Protein AF-A0A820L1N7-F1 (afdb_monomer_lite)

Foldseek 3Di:
DPDPVVVVVVVVVVVVVVVLVVVVVVDDDDPVVSVVVVVVLVVQLVQLVVLDQDPCCPDPVVVVQQFDHVLQVVVCVVPVQASPDSTHCVVRVVVVRHDDSVPDPPSVPVVVVPPD

Structure (mmCIF, N/CA/C/O backbone):
data_AF-A0A820L1N7-F1
#
_entry.id   AF-A0A820L1N7-F1
#
loop_
_atom_site.group_PDB
_atom_site.id
_atom_site.type_symbol
_atom_site.label_atom_id
_atom_site.label_alt_id
_atom_site.label_comp_id
_atom_site.label_asym_id
_atom_site.label_entity_id
_atom_site.label_seq_id
_atom_site.pdbx_PDB_ins_code
_atom_site.Cartn_x
_atom_site.Cartn_y
_atom_site.Cartn_z
_atom_site.occupancy
_atom_site.B_iso_or_equiv
_atom_site.auth_seq_id
_atom_site.auth_comp_id
_atom_site.auth_asym_id
_atom_site.auth_atom_id
_atom_site.pdbx_PDB_model_num
ATOM 1 N N . LYS A 1 1 ? -0.379 -18.635 23.527 1.00 40.34 1 LYS A N 1
ATOM 2 C CA . LYS A 1 1 ? -0.828 -19.554 22.452 1.00 40.34 1 LYS A CA 1
ATOM 3 C C . LYS A 1 1 ? -0.892 -18.743 21.166 1.00 40.34 1 LYS A C 1
ATOM 5 O O . LYS A 1 1 ? -1.751 -17.880 21.083 1.00 40.34 1 LYS A O 1
ATOM 10 N N . LEU A 1 2 ? 0.051 -18.934 20.239 1.00 36.78 2 LEU A N 1
ATOM 11 C CA . LEU A 1 2 ? -0.027 -18.329 18.904 1.00 36.78 2 LEU A CA 1
ATOM 12 C C . LEU A 1 2 ? -1.218 -18.975 18.190 1.00 36.78 2 LEU A C 1
ATOM 14 O O . LEU A 1 2 ? -1.254 -20.194 18.027 1.00 36.78 2 LEU A O 1
ATOM 18 N N . THR A 1 3 ? -2.246 -18.181 17.915 1.00 40.09 3 THR A N 1
ATOM 19 C CA . THR A 1 3 ? -3.492 -18.620 17.282 1.00 40.09 3 THR A CA 1
ATOM 20 C C . THR A 1 3 ? -3.230 -19.001 15.827 1.00 40.09 3 THR A C 1
ATOM 22 O O . THR A 1 3 ? -2.294 -18.500 15.207 1.00 40.09 3 THR A O 1
ATOM 25 N N . SER A 1 4 ? -4.059 -19.886 15.273 1.00 45.44 4 SER A N 1
ATOM 26 C CA . SER A 1 4 ? -3.999 -20.354 13.878 1.00 45.44 4 SER A CA 1
ATOM 27 C C . SER A 1 4 ? -3.878 -19.233 12.835 1.00 45.44 4 SER A C 1
ATOM 29 O O . SER A 1 4 ? -3.310 -19.470 11.773 1.00 45.44 4 SER A O 1
ATOM 31 N N . SER A 1 5 ? -4.325 -18.015 13.162 1.00 45.84 5 SER A N 1
ATOM 32 C CA . SER A 1 5 ? -4.170 -16.815 12.333 1.00 45.84 5 SER A CA 1
ATOM 33 C C . SER A 1 5 ? -2.711 -16.463 12.023 1.00 45.84 5 SER A C 1
ATOM 35 O O . SER A 1 5 ? -2.410 -16.058 10.910 1.00 45.84 5 SER A O 1
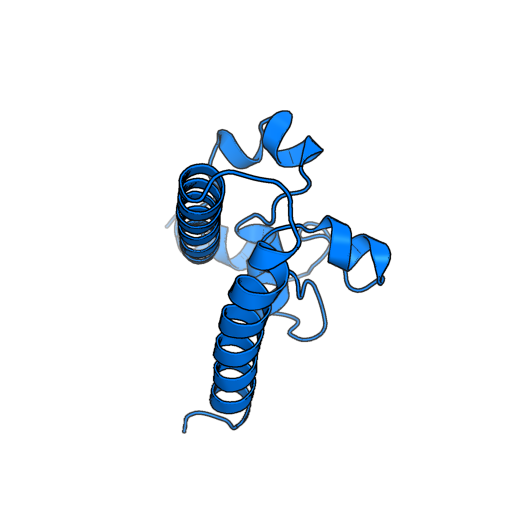ATOM 37 N N . ALA A 1 6 ? -1.773 -16.665 12.955 1.00 46.59 6 ALA A N 1
ATOM 38 C CA . ALA A 1 6 ? -0.363 -16.343 12.720 1.00 46.59 6 ALA A CA 1
ATOM 39 C C . ALA A 1 6 ? 0.282 -17.280 11.680 1.00 46.59 6 ALA A C 1
ATOM 41 O O . ALA A 1 6 ? 1.138 -16.857 10.907 1.00 46.59 6 ALA A O 1
ATOM 42 N N . TYR A 1 7 ? -0.149 -18.545 11.633 1.00 44.59 7 TYR A N 1
ATOM 43 C CA . TYR A 1 7 ? 0.343 -19.526 10.663 1.00 44.59 7 TYR A CA 1
ATOM 44 C C . TYR A 1 7 ? -0.307 -19.359 9.285 1.00 44.59 7 TYR A C 1
ATOM 46 O O . TYR A 1 7 ? 0.394 -19.488 8.283 1.00 44.59 7 TYR A O 1
ATOM 54 N N . SER A 1 8 ? -1.603 -19.023 9.218 1.00 50.28 8 SER A N 1
ATOM 55 C CA . SER A 1 8 ? -2.261 -18.700 7.943 1.00 50.28 8 SER A CA 1
ATOM 56 C C . SER A 1 8 ? -1.681 -17.427 7.329 1.00 50.28 8 SER A C 1
ATOM 58 O O . SER A 1 8 ? -1.312 -17.441 6.159 1.00 50.28 8 SER A O 1
ATOM 60 N N . SER A 1 9 ? -1.473 -16.378 8.135 1.00 56.03 9 SER A N 1
ATOM 61 C CA . SER A 1 9 ? -0.849 -15.134 7.676 1.00 56.03 9 SER A CA 1
ATOM 62 C C . SER A 1 9 ? 0.602 -15.338 7.241 1.00 56.03 9 SER A C 1
ATOM 64 O O . SER A 1 9 ? 1.024 -14.723 6.271 1.00 56.03 9 SER A O 1
ATOM 66 N N . MET A 1 10 ? 1.372 -16.223 7.891 1.00 57.69 10 MET A N 1
ATOM 67 C CA . MET A 1 10 ? 2.748 -16.522 7.466 1.00 57.69 10 MET A CA 1
ATOM 68 C C . MET A 1 10 ? 2.795 -17.337 6.164 1.00 57.69 10 MET A C 1
ATOM 70 O O . MET A 1 10 ? 3.645 -17.074 5.316 1.00 57.69 10 MET A O 1
ATOM 74 N N . GLY A 1 11 ? 1.864 -18.278 5.971 1.00 60.94 11 GLY A N 1
ATOM 75 C CA . GLY A 1 11 ? 1.699 -19.002 4.707 1.00 60.94 11 GLY A CA 1
ATOM 76 C C . GLY A 1 11 ? 1.310 -18.082 3.546 1.00 60.94 11 GLY A C 1
ATOM 77 O O . GLY A 1 11 ? 1.907 -18.168 2.476 1.00 60.94 11 GLY A O 1
ATOM 78 N N . GLU A 1 12 ? 0.382 -17.150 3.770 1.00 61.34 12 GLU A N 1
ATOM 79 C CA . GLU A 1 12 ? 0.014 -16.112 2.796 1.00 61.34 12 GLU A CA 1
ATOM 80 C C . GLU A 1 12 ? 1.170 -15.147 2.508 1.00 61.34 12 GLU A C 1
ATOM 82 O O . GLU A 1 12 ? 1.381 -14.771 1.355 1.00 61.34 12 GLU A O 1
ATOM 87 N N . LEU A 1 13 ? 1.974 -14.787 3.513 1.00 64.25 13 LEU A N 1
ATOM 88 C CA . LEU A 1 13 ? 3.155 -13.936 3.330 1.00 64.25 13 LEU A CA 1
ATOM 89 C C . LEU A 1 13 ? 4.215 -14.620 2.461 1.00 64.25 13 LEU A C 1
ATOM 91 O O . LEU A 1 13 ? 4.778 -14.007 1.557 1.00 64.25 13 LEU A O 1
ATOM 95 N N . LEU A 1 14 ? 4.470 -15.906 2.706 1.00 65.56 14 LEU A N 1
ATOM 96 C CA . LEU A 1 14 ? 5.420 -16.688 1.918 1.00 65.56 14 LEU A CA 1
ATOM 97 C C . LEU A 1 14 ? 4.905 -16.898 0.492 1.00 65.56 14 LEU A C 1
ATOM 99 O O . LEU A 1 14 ? 5.634 -16.630 -0.464 1.00 65.56 14 LEU A O 1
ATOM 103 N N . LEU A 1 15 ? 3.635 -17.280 0.336 1.00 68.50 15 LEU A N 1
ATOM 104 C CA . LEU A 1 15 ? 3.012 -17.482 -0.969 1.00 68.50 15 LEU A CA 1
ATOM 105 C C . LEU A 1 15 ? 2.974 -16.187 -1.792 1.00 68.50 15 LEU A C 1
ATOM 107 O O . LEU A 1 15 ? 3.378 -16.196 -2.953 1.00 68.50 15 LEU A O 1
ATOM 111 N N . SER A 1 16 ? 2.556 -15.068 -1.195 1.00 67.00 16 SER A N 1
ATOM 112 C CA . SER A 1 16 ? 2.554 -13.759 -1.861 1.00 67.00 16 SER A CA 1
ATOM 113 C C . SER A 1 16 ? 3.967 -13.293 -2.209 1.00 67.00 16 SER A C 1
ATOM 115 O O . SER A 1 16 ? 4.173 -12.749 -3.293 1.00 67.00 16 SER A O 1
ATOM 117 N N . SER A 1 17 ? 4.967 -13.570 -1.361 1.00 67.19 17 SER A N 1
ATOM 118 C CA . SER A 1 17 ? 6.362 -13.244 -1.671 1.00 67.19 17 SER A CA 1
ATOM 119 C C . SER A 1 17 ? 6.881 -14.016 -2.888 1.00 67.19 17 SER A C 1
ATOM 121 O O . SER A 1 17 ? 7.542 -13.433 -3.742 1.00 67.19 17 SER A O 1
ATOM 123 N N . HIS A 1 18 ? 6.555 -15.306 -3.015 1.00 70.19 18 HIS A N 1
ATOM 124 C CA . HIS A 1 18 ? 7.016 -16.156 -4.117 1.00 70.19 18 HIS A CA 1
ATOM 125 C C . HIS A 1 18 ? 6.239 -15.902 -5.412 1.00 70.19 18 HIS A C 1
ATOM 127 O O . HIS A 1 18 ? 6.844 -15.819 -6.480 1.00 70.19 18 HIS A O 1
ATOM 133 N N . LEU A 1 19 ? 4.921 -15.691 -5.323 1.00 72.12 19 LEU A N 1
ATOM 134 C CA . LEU A 1 19 ? 4.113 -15.230 -6.453 1.00 72.12 19 LEU A CA 1
ATOM 135 C C . LEU A 1 19 ? 4.590 -13.867 -6.954 1.00 72.12 19 LEU A C 1
ATOM 137 O O . LEU A 1 19 ? 4.647 -13.663 -8.161 1.00 72.12 19 LEU A O 1
ATOM 141 N N . GLY A 1 20 ? 5.000 -12.968 -6.055 1.00 70.06 20 GLY A N 1
ATOM 142 C CA . GLY A 1 20 ? 5.602 -11.687 -6.415 1.00 70.06 20 GLY A CA 1
ATOM 143 C C . GLY A 1 20 ? 6.820 -11.856 -7.324 1.00 70.06 20 GLY A C 1
ATOM 144 O O . GLY A 1 20 ? 6.869 -11.244 -8.385 1.00 70.06 20 GLY A O 1
ATOM 145 N N . TRP A 1 21 ? 7.757 -12.742 -6.970 1.00 69.75 21 TRP A N 1
ATOM 146 C CA . TRP A 1 21 ? 8.934 -13.031 -7.802 1.00 69.75 21 TRP A CA 1
ATOM 147 C C . TRP A 1 21 ? 8.580 -13.632 -9.167 1.00 69.75 21 TRP A C 1
ATOM 149 O O . TRP A 1 21 ? 9.192 -13.270 -10.169 1.00 69.75 21 TRP A O 1
ATOM 159 N N . ILE A 1 22 ? 7.580 -14.515 -9.224 1.00 74.69 22 ILE A N 1
ATOM 160 C CA . ILE A 1 22 ? 7.106 -15.102 -10.486 1.00 74.69 22 ILE A CA 1
ATOM 161 C C . ILE A 1 22 ? 6.466 -14.024 -11.369 1.00 74.69 22 ILE A C 1
ATOM 163 O O . ILE A 1 22 ? 6.778 -13.934 -12.554 1.00 74.69 22 ILE A O 1
ATOM 167 N N . LEU A 1 23 ? 5.612 -13.176 -10.793 1.00 70.06 23 LEU A N 1
ATOM 168 C CA . LEU A 1 23 ? 4.938 -12.086 -11.499 1.00 70.06 23 LEU A CA 1
ATOM 169 C C . LEU A 1 23 ? 5.916 -11.001 -11.964 1.00 70.06 23 LEU A C 1
ATOM 171 O O . LEU A 1 23 ? 5.717 -10.438 -13.036 1.00 70.06 23 LEU A O 1
ATOM 175 N N . MET A 1 24 ? 7.005 -10.758 -11.228 1.00 68.81 24 MET A N 1
ATOM 176 C CA . MET A 1 24 ? 8.083 -9.860 -11.663 1.00 68.81 24 MET A CA 1
ATOM 177 C C . MET A 1 24 ? 8.748 -10.316 -12.966 1.00 68.81 24 MET A C 1
ATOM 179 O O . MET A 1 24 ? 9.166 -9.475 -13.751 1.00 68.81 24 MET A O 1
ATOM 183 N N . GLY A 1 25 ? 8.775 -11.621 -13.260 1.00 71.44 25 GLY A N 1
ATOM 184 C CA . GLY A 1 25 ? 9.240 -12.122 -14.558 1.00 71.44 25 GLY A CA 1
ATOM 185 C C . GLY A 1 25 ? 8.386 -11.663 -15.749 1.00 71.44 25 GLY A C 1
ATOM 186 O O . GLY A 1 25 ? 8.856 -11.697 -16.883 1.00 71.44 25 GLY A O 1
ATOM 187 N N . PHE A 1 26 ? 7.151 -11.214 -15.499 1.00 76.50 26 PHE A N 1
ATOM 188 C CA . PHE A 1 26 ? 6.210 -10.735 -16.516 1.00 76.50 26 PHE A CA 1
ATOM 189 C C . PHE A 1 26 ? 6.075 -9.207 -16.554 1.00 76.50 26 PHE A C 1
ATOM 191 O O . PHE A 1 26 ? 5.467 -8.679 -17.486 1.00 76.50 26 PHE A O 1
ATOM 198 N N . ILE A 1 27 ? 6.621 -8.489 -15.567 1.00 76.19 27 ILE A N 1
ATOM 199 C CA . ILE A 1 27 ? 6.570 -7.028 -15.524 1.00 76.19 27 ILE A CA 1
ATOM 200 C C . ILE A 1 27 ? 7.829 -6.481 -16.210 1.00 76.19 27 ILE A C 1
ATOM 202 O O . ILE A 1 27 ? 8.943 -6.795 -15.790 1.00 76.19 27 ILE A O 1
ATOM 206 N N . PRO A 1 28 ? 7.696 -5.653 -17.260 1.00 76.81 28 PRO A N 1
ATOM 207 C CA . PRO A 1 28 ? 8.852 -5.026 -17.880 1.00 76.81 28 PRO A CA 1
ATOM 208 C C . PRO A 1 28 ? 9.552 -4.098 -16.877 1.00 76.81 28 PRO A C 1
ATOM 210 O O . PRO A 1 28 ? 8.951 -3.166 -16.347 1.00 76.81 28 PRO A O 1
ATOM 213 N N . GLY A 1 29 ? 10.835 -4.354 -16.631 1.00 79.38 29 GLY A N 1
ATOM 214 C CA . GLY A 1 29 ? 11.683 -3.568 -15.737 1.00 79.38 29 GLY A CA 1
ATOM 215 C C . GLY A 1 29 ? 13.052 -4.222 -15.578 1.00 79.38 29 GLY A C 1
ATOM 216 O O . GLY A 1 29 ? 13.200 -5.428 -15.786 1.00 79.38 29 GLY A O 1
ATOM 217 N N . SER A 1 30 ? 14.075 -3.446 -15.226 1.00 86.38 30 SER A N 1
ATOM 218 C CA . SER A 1 30 ? 15.383 -4.026 -14.922 1.00 86.38 30 SER A CA 1
ATOM 219 C C . SER A 1 30 ? 15.343 -4.755 -13.576 1.00 86.38 30 SER A C 1
ATOM 221 O O . SER A 1 30 ? 14.514 -4.461 -12.713 1.00 86.38 30 SER A O 1
ATOM 223 N N . PHE A 1 31 ? 16.265 -5.693 -13.353 1.00 83.06 31 PHE A N 1
ATOM 224 C CA . PHE A 1 31 ? 16.444 -6.329 -12.041 1.00 83.06 31 PHE A CA 1
ATOM 225 C C . PHE A 1 31 ? 16.557 -5.293 -10.904 1.00 83.06 31 PHE A C 1
ATOM 227 O O . PHE A 1 31 ? 15.984 -5.468 -9.830 1.00 83.06 31 PHE A O 1
ATOM 234 N N . TRP A 1 32 ? 17.239 -4.176 -11.165 1.00 85.69 32 TRP A N 1
ATOM 235 C CA . TRP A 1 32 ? 17.451 -3.116 -10.185 1.00 85.69 32 TRP A CA 1
ATOM 236 C C . TRP A 1 32 ? 16.177 -2.347 -9.842 1.00 85.69 32 TRP A C 1
ATOM 238 O O . TRP A 1 32 ? 15.978 -2.034 -8.670 1.00 85.69 32 TRP A O 1
ATOM 248 N N . ASP A 1 33 ? 15.293 -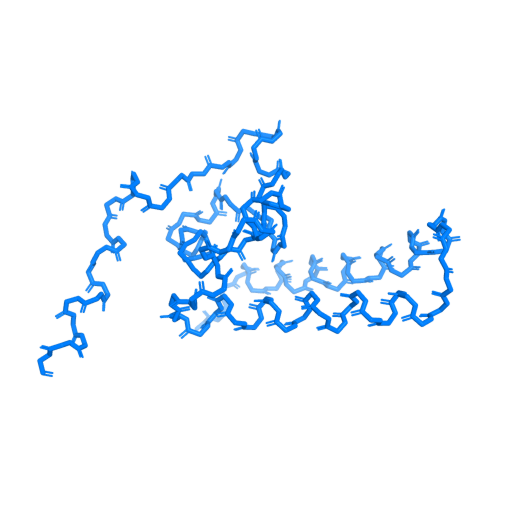2.103 -10.813 1.00 84.88 33 ASP A N 1
ATOM 249 C CA . ASP A 1 33 ? 14.000 -1.448 -10.565 1.00 84.88 33 ASP A CA 1
ATOM 250 C C . ASP A 1 33 ? 13.145 -2.284 -9.608 1.00 84.88 33 ASP A C 1
ATOM 252 O O . ASP A 1 33 ? 12.550 -1.772 -8.658 1.00 84.88 33 ASP A O 1
ATOM 256 N N . HIS A 1 34 ? 13.160 -3.601 -9.810 1.00 82.12 34 HIS A N 1
ATOM 257 C CA . HIS A 1 34 ? 12.471 -4.559 -8.958 1.00 82.12 34 HIS A CA 1
ATOM 258 C C . HIS A 1 34 ? 13.061 -4.594 -7.543 1.00 82.12 34 HIS A C 1
ATOM 260 O O . HIS A 1 34 ? 12.319 -4.508 -6.561 1.00 82.12 34 HIS A O 1
ATOM 266 N N . CYS A 1 35 ? 14.391 -4.651 -7.412 1.00 85.62 35 CYS A N 1
ATOM 267 C CA . CYS A 1 35 ? 15.058 -4.563 -6.112 1.00 85.62 35 CYS A CA 1
ATOM 268 C C . CYS A 1 35 ? 14.721 -3.258 -5.384 1.00 85.62 35 CYS A C 1
ATOM 270 O O . CYS A 1 35 ? 14.400 -3.282 -4.195 1.00 85.62 35 CYS A O 1
ATOM 272 N N . LEU A 1 36 ? 14.754 -2.128 -6.094 1.00 87.12 36 LEU A N 1
ATOM 273 C CA . LEU A 1 36 ? 14.428 -0.823 -5.535 1.00 87.12 36 LEU A CA 1
ATOM 274 C C . LEU A 1 36 ? 12.980 -0.786 -5.032 1.00 87.12 36 LEU A C 1
ATOM 276 O O . LEU A 1 36 ? 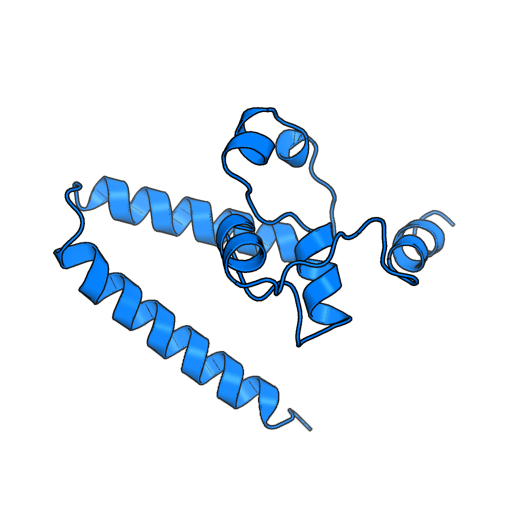12.734 -0.367 -3.900 1.00 87.12 36 LEU A O 1
ATOM 280 N N . PHE A 1 37 ? 12.034 -1.287 -5.828 1.00 85.31 37 PHE A N 1
ATOM 281 C CA . PHE A 1 37 ? 10.631 -1.384 -5.436 1.00 85.31 37 PHE A CA 1
ATOM 282 C C . PHE A 1 37 ? 10.438 -2.242 -4.178 1.00 85.31 37 PHE A C 1
ATOM 284 O O . PHE A 1 37 ? 9.728 -1.827 -3.258 1.00 85.31 37 PHE A O 1
ATOM 291 N N . LEU A 1 38 ? 11.087 -3.409 -4.094 1.00 84.88 38 LEU A N 1
ATOM 292 C CA . LEU A 1 38 ? 10.997 -4.294 -2.927 1.00 84.88 38 LEU A CA 1
ATOM 293 C C . LEU A 1 38 ? 11.564 -3.641 -1.662 1.00 84.88 38 LEU A C 1
ATOM 295 O O . LEU A 1 38 ? 10.954 -3.739 -0.595 1.00 84.88 38 LEU A O 1
ATOM 299 N N . VAL A 1 39 ? 12.700 -2.946 -1.775 1.00 88.62 39 VAL A N 1
ATOM 300 C CA . VAL A 1 39 ? 13.312 -2.222 -0.652 1.00 88.62 39 VAL A CA 1
ATOM 301 C C . VAL A 1 39 ? 12.385 -1.111 -0.163 1.00 88.62 39 VAL A C 1
ATOM 303 O O . VAL A 1 39 ? 12.074 -1.066 1.027 1.00 88.62 39 VAL A O 1
ATOM 306 N N . ILE A 1 40 ? 11.889 -0.258 -1.064 1.00 86.88 40 ILE A N 1
ATOM 307 C CA . ILE A 1 40 ? 10.980 0.844 -0.711 1.00 86.88 40 ILE A CA 1
ATOM 308 C C . ILE A 1 40 ? 9.695 0.302 -0.077 1.00 86.88 40 ILE A C 1
ATOM 310 O O . ILE A 1 40 ? 9.286 0.770 0.985 1.00 86.88 40 ILE A O 1
ATOM 314 N N . SER A 1 41 ? 9.093 -0.725 -0.678 1.00 85.12 41 SER A N 1
ATOM 315 C CA . SER A 1 41 ? 7.865 -1.344 -0.170 1.00 85.12 41 SER A CA 1
ATOM 316 C C . SER A 1 41 ? 8.068 -1.943 1.223 1.00 85.12 41 SER A C 1
ATOM 318 O O . SER A 1 41 ? 7.241 -1.744 2.109 1.00 85.12 41 SER A O 1
ATOM 320 N N . SER A 1 42 ? 9.188 -2.635 1.456 1.00 84.69 42 SER A N 1
ATOM 321 C CA . SER A 1 42 ? 9.538 -3.197 2.768 1.00 84.69 42 SER A CA 1
ATOM 322 C C . SER A 1 42 ? 9.734 -2.111 3.829 1.00 84.69 42 SER A C 1
ATOM 324 O O . SER A 1 42 ? 9.272 -2.260 4.963 1.00 84.69 42 SER A O 1
ATOM 326 N N . LEU A 1 43 ? 10.375 -0.995 3.466 1.00 87.31 43 LEU A N 1
ATOM 327 C CA . LEU A 1 43 ? 10.540 0.152 4.357 1.00 87.31 43 LEU A CA 1
ATOM 328 C C . LEU A 1 43 ? 9.187 0.771 4.718 1.00 87.31 43 LEU A C 1
ATOM 330 O O . LEU A 1 43 ? 8.909 0.930 5.903 1.00 87.31 43 LEU A O 1
ATOM 334 N N . ILE A 1 44 ? 8.321 1.041 3.736 1.00 84.50 44 ILE A N 1
ATOM 335 C CA . ILE A 1 44 ? 6.973 1.585 3.978 1.00 84.50 44 ILE A CA 1
ATOM 336 C C . ILE A 1 44 ? 6.185 0.673 4.926 1.00 84.50 44 ILE A C 1
ATOM 338 O O . ILE A 1 44 ? 5.671 1.148 5.937 1.00 84.50 44 ILE A O 1
ATOM 342 N N . LYS A 1 45 ? 6.167 -0.643 4.673 1.00 83.62 45 LYS A N 1
ATOM 343 C CA . LYS A 1 45 ? 5.482 -1.617 5.540 1.00 83.62 45 LYS A CA 1
ATOM 344 C C . LYS A 1 45 ? 5.973 -1.551 6.984 1.00 83.62 45 LYS A C 1
ATOM 346 O O . LYS A 1 45 ? 5.171 -1.539 7.915 1.00 83.62 45 LYS A O 1
ATOM 351 N N . ARG A 1 46 ? 7.291 -1.488 7.194 1.00 85.00 46 ARG A N 1
ATOM 352 C CA . ARG A 1 46 ? 7.876 -1.373 8.542 1.00 85.00 46 ARG A CA 1
ATOM 353 C C . ARG A 1 46 ? 7.492 -0.061 9.218 1.00 85.00 46 ARG A C 1
ATOM 355 O O . ARG A 1 46 ? 7.203 -0.062 10.411 1.00 85.00 46 ARG A O 1
ATOM 362 N N . LEU A 1 47 ? 7.462 1.033 8.464 1.00 84.38 47 LEU A N 1
ATOM 363 C CA . LEU A 1 47 ? 7.083 2.347 8.977 1.00 84.38 47 LEU A CA 1
ATOM 364 C C . LEU A 1 47 ? 5.602 2.393 9.374 1.00 84.38 47 LEU A C 1
ATOM 366 O O . LEU A 1 47 ? 5.278 2.998 10.386 1.00 84.38 47 LEU A O 1
ATOM 370 N N . CYS A 1 48 ? 4.714 1.664 8.696 1.00 83.06 48 CYS A N 1
ATOM 371 C CA . CYS A 1 48 ? 3.305 1.586 9.104 1.00 83.06 48 CYS A CA 1
ATOM 372 C C . CYS A 1 48 ? 3.118 0.917 10.476 1.00 83.06 48 CYS A C 1
ATOM 374 O O . CYS A 1 48 ? 2.214 1.279 11.227 1.00 83.06 48 CYS A O 1
ATOM 376 N N . HIS A 1 49 ? 4.014 -0.004 10.842 1.00 82.44 49 HIS A N 1
ATOM 377 C CA . HIS A 1 49 ? 4.013 -0.679 12.142 1.00 82.44 49 HIS A CA 1
ATOM 378 C C . HIS A 1 49 ? 4.719 0.116 13.252 1.00 82.44 49 HIS A C 1
ATOM 380 O O . HIS A 1 49 ? 4.663 -0.288 14.415 1.00 82.44 49 HIS A O 1
ATOM 386 N N . SER A 1 50 ? 5.377 1.242 12.942 1.00 80.00 50 SER A N 1
ATOM 387 C CA . SER A 1 50 ? 6.010 2.078 13.971 1.00 80.00 50 SER A CA 1
ATOM 388 C C . SER A 1 50 ? 4.994 2.891 14.785 1.00 80.00 50 SER A C 1
ATOM 39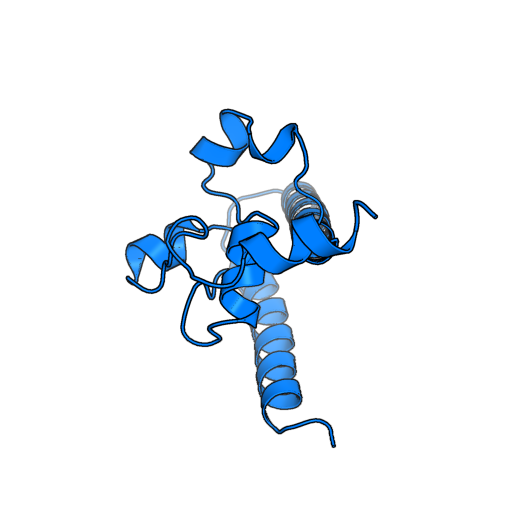0 O O . SER A 1 50 ? 5.362 3.472 15.806 1.00 80.00 50 SER A O 1
ATOM 392 N N . ASN A 1 51 ? 3.714 2.888 14.379 1.00 71.50 51 ASN A N 1
ATOM 393 C CA . ASN A 1 51 ? 2.633 3.684 14.973 1.00 71.50 51 ASN A CA 1
ATOM 394 C C . ASN A 1 51 ? 2.974 5.184 15.032 1.00 71.50 51 ASN A C 1
ATOM 396 O O . ASN A 1 51 ? 2.594 5.882 15.975 1.00 71.50 51 ASN A O 1
ATOM 400 N N . TYR A 1 52 ? 3.737 5.665 14.050 1.00 76.69 52 TYR A N 1
ATOM 401 C CA . TYR A 1 52 ? 4.127 7.060 13.920 1.00 76.69 52 TYR A CA 1
ATOM 402 C C . TYR A 1 52 ? 3.562 7.624 12.617 1.00 76.69 52 TYR A C 1
ATOM 404 O O . TYR A 1 52 ? 3.854 7.108 11.542 1.00 76.69 52 TYR A O 1
ATOM 412 N N . ASP A 1 53 ? 2.772 8.694 12.732 1.00 77.62 53 ASP A N 1
ATOM 413 C CA . ASP A 1 53 ? 2.249 9.443 11.587 1.00 77.62 53 ASP A CA 1
ATOM 414 C C . ASP A 1 53 ? 3.401 10.255 10.980 1.00 77.62 53 ASP A C 1
ATOM 416 O O . ASP A 1 53 ? 3.764 11.323 11.489 1.00 77.62 53 ASP A O 1
ATOM 420 N N . HIS A 1 54 ? 4.008 9.769 9.903 1.00 76.56 54 HIS A N 1
ATOM 421 C CA . HIS A 1 54 ? 5.131 10.487 9.327 1.00 76.56 54 HIS A CA 1
ATOM 422 C C . HIS A 1 54 ? 4.667 11.653 8.436 1.00 76.56 54 HIS A C 1
ATOM 424 O O . HIS A 1 54 ? 3.682 11.570 7.704 1.00 76.56 54 HIS A O 1
ATOM 430 N N . SER A 1 55 ? 5.432 12.749 8.407 1.00 80.56 55 SER A N 1
ATOM 431 C CA . SER A 1 55 ? 5.078 13.964 7.647 1.00 80.56 55 SER A CA 1
ATOM 432 C C . SER A 1 55 ? 4.900 13.737 6.136 1.00 80.56 55 SER A C 1
ATOM 434 O O . SER A 1 55 ? 4.047 14.365 5.507 1.00 80.56 55 SER A O 1
ATOM 436 N N . TRP A 1 56 ? 5.667 12.813 5.554 1.00 75.38 56 TRP A N 1
ATOM 437 C CA . TRP A 1 56 ? 5.591 12.412 4.146 1.00 75.38 56 TRP A CA 1
ATOM 438 C C . TRP A 1 56 ? 4.299 11.669 3.764 1.00 75.38 56 TRP A C 1
ATOM 440 O O . TRP A 1 56 ? 3.920 11.722 2.593 1.00 75.38 56 TRP A O 1
ATOM 450 N N . GLU A 1 57 ? 3.561 11.091 4.718 1.00 75.12 57 GLU A N 1
ATOM 451 C CA . GLU A 1 57 ? 2.235 10.487 4.476 1.00 75.12 57 GLU A CA 1
ATOM 452 C C . GLU A 1 57 ? 1.210 11.550 4.034 1.00 75.12 57 GLU A C 1
ATOM 454 O O . GLU A 1 57 ? 0.296 11.292 3.253 1.00 75.12 57 GLU A O 1
ATOM 459 N N . ASN A 1 58 ? 1.433 12.808 4.431 1.00 75.31 58 ASN A N 1
ATOM 460 C CA . ASN A 1 58 ? 0.648 13.959 3.991 1.00 75.31 58 ASN A CA 1
ATOM 461 C C . ASN A 1 58 ? 1.144 14.570 2.670 1.00 75.31 58 ASN A C 1
ATOM 463 O O . ASN A 1 58 ? 0.635 15.603 2.230 1.00 75.31 58 ASN A O 1
ATOM 467 N N . THR A 1 59 ? 2.128 13.993 1.987 1.00 84.75 59 THR A N 1
ATOM 468 C CA . THR A 1 59 ? 2.559 14.543 0.693 1.00 84.75 59 THR A CA 1
ATOM 469 C C . THR A 1 59 ? 1.517 14.282 -0.394 1.00 84.75 59 THR A C 1
ATOM 471 O O . THR A 1 59 ? 0.705 13.358 -0.316 1.00 84.75 59 THR A O 1
ATOM 474 N N . LYS A 1 60 ? 1.518 15.113 -1.446 1.00 84.62 60 LYS A N 1
ATOM 475 C CA . LYS A 1 60 ? 0.654 14.886 -2.617 1.00 84.62 60 LYS A CA 1
ATOM 476 C C . LYS A 1 60 ? 0.970 13.551 -3.293 1.00 84.62 60 LYS A C 1
ATOM 478 O O . LYS A 1 60 ? 0.046 12.874 -3.719 1.00 84.62 60 LYS A O 1
ATOM 483 N N . LEU A 1 61 ? 2.249 13.171 -3.349 1.00 82.56 61 LEU A N 1
ATOM 484 C CA . LEU A 1 61 ? 2.691 11.921 -3.967 1.00 82.56 61 LEU A CA 1
ATOM 485 C C . LEU A 1 61 ? 2.138 10.699 -3.226 1.00 82.56 61 LEU A C 1
ATOM 487 O O . LEU A 1 61 ? 1.576 9.814 -3.858 1.00 82.56 61 LEU A O 1
ATOM 491 N N . TYR A 1 62 ? 2.225 10.685 -1.897 1.00 82.94 62 TYR A N 1
ATOM 492 C CA . TYR A 1 62 ? 1.727 9.576 -1.084 1.00 82.94 62 TYR A CA 1
ATOM 493 C C . TYR A 1 62 ? 0.211 9.387 -1.227 1.00 82.94 62 TYR A C 1
ATOM 495 O O . TYR A 1 62 ? -0.282 8.278 -1.431 1.00 82.94 62 TYR A O 1
ATOM 503 N N . ARG A 1 63 ? -0.527 10.504 -1.224 1.00 81.12 63 ARG A N 1
ATOM 504 C CA . ARG A 1 63 ? -1.979 10.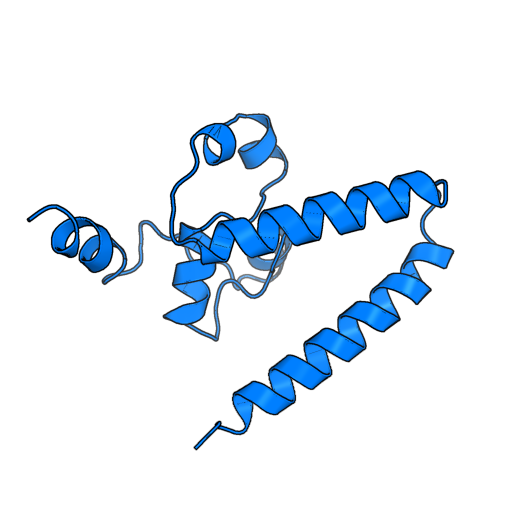520 -1.436 1.00 81.12 63 ARG A CA 1
ATOM 505 C C . ARG A 1 63 ? -2.377 10.122 -2.856 1.00 81.12 63 ARG A C 1
ATOM 507 O O . ARG A 1 63 ? -3.366 9.413 -3.021 1.00 81.12 63 ARG A O 1
ATOM 514 N N . LEU A 1 64 ? -1.612 10.548 -3.862 1.00 85.12 64 LEU A N 1
ATOM 515 C CA . LEU A 1 64 ? -1.830 10.189 -5.265 1.00 85.12 64 LEU A CA 1
ATOM 516 C C . LEU A 1 64 ? -1.612 8.692 -5.494 1.00 85.12 64 LEU A C 1
ATOM 518 O O . LEU A 1 64 ? -2.440 8.044 -6.123 1.00 85.12 64 LEU A O 1
ATOM 522 N N . LEU A 1 65 ? -0.526 8.147 -4.943 1.00 84.19 65 LEU A N 1
ATOM 523 C CA . LEU A 1 65 ? -0.201 6.724 -5.021 1.00 84.19 65 LEU A CA 1
ATOM 524 C C . LEU A 1 65 ? -1.092 5.860 -4.123 1.00 84.19 65 LEU A C 1
ATOM 526 O O . LEU A 1 65 ? -1.004 4.640 -4.200 1.00 84.19 65 LEU A O 1
ATOM 530 N N . ARG A 1 66 ? -1.949 6.469 -3.289 1.00 85.44 66 ARG A N 1
ATOM 531 C CA . ARG A 1 66 ? -2.828 5.769 -2.341 1.00 85.44 66 ARG A CA 1
ATOM 532 C C . ARG A 1 66 ? -2.040 4.769 -1.491 1.00 85.44 66 ARG A C 1
ATOM 534 O O . ARG A 1 66 ? -2.461 3.625 -1.338 1.00 85.44 66 ARG A O 1
ATOM 541 N N . LEU A 1 67 ? -0.879 5.185 -0.987 1.00 86.62 67 LEU A N 1
ATOM 542 C CA . LEU A 1 67 ? -0.053 4.327 -0.143 1.00 86.62 67 LEU A CA 1
ATOM 543 C C . LEU A 1 67 ? -0.708 4.120 1.228 1.00 86.62 67 LEU A C 1
ATOM 545 O O . LEU A 1 67 ? -1.363 5.022 1.750 1.00 86.62 67 LEU A O 1
ATOM 549 N N . VAL A 1 68 ? -0.547 2.920 1.779 1.00 86.81 68 VAL A N 1
ATOM 550 C CA . VAL A 1 68 ? -1.049 2.542 3.108 1.00 86.81 68 VAL A CA 1
ATOM 551 C C . VAL A 1 68 ? -0.201 3.220 4.171 1.00 86.81 68 VAL A C 1
ATOM 553 O O . VAL A 1 68 ? 1.000 2.967 4.209 1.00 86.81 68 VAL A O 1
ATOM 556 N N . GLY A 1 69 ? -0.825 4.057 5.005 1.00 86.19 69 GLY A N 1
ATOM 557 C CA . GLY A 1 69 ? -0.196 4.728 6.140 1.00 86.19 69 GLY A CA 1
ATOM 558 C C . GLY A 1 69 ? -0.322 3.948 7.446 1.00 86.19 69 GLY A C 1
ATOM 559 O O . GLY A 1 69 ? -0.980 2.905 7.532 1.00 86.19 69 GLY A O 1
ATOM 560 N N . SER A 1 70 ? 0.304 4.475 8.504 1.00 84.88 70 SER A N 1
ATOM 561 C CA . SER A 1 70 ? 0.292 3.819 9.819 1.00 84.88 70 SER A CA 1
ATOM 562 C C . SER A 1 70 ? -1.123 3.709 10.397 1.00 84.88 70 SER A C 1
ATOM 564 O O . SER A 1 70 ? -1.478 2.695 10.997 1.00 84.88 70 SER A O 1
ATOM 566 N N . ARG A 1 71 ? -1.968 4.716 10.155 1.00 83.31 71 ARG A N 1
ATOM 567 C CA . ARG A 1 71 ? -3.353 4.758 10.639 1.00 83.31 71 ARG A CA 1
ATOM 568 C C . ARG A 1 71 ? -4.233 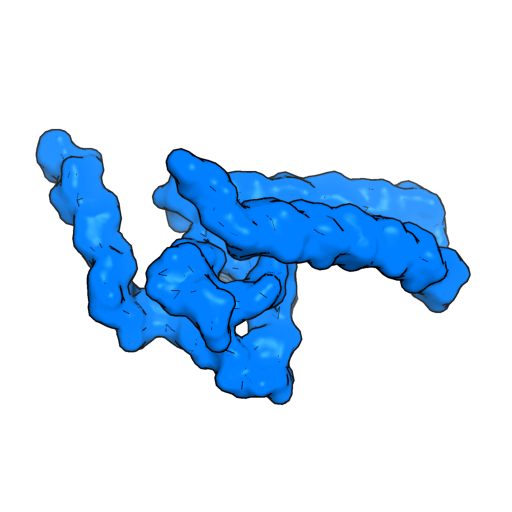3.717 9.966 1.00 83.31 71 ARG A C 1
ATOM 570 O O . ARG A 1 71 ? -4.961 3.001 10.646 1.00 83.31 71 ARG A O 1
ATOM 577 N N . GLU A 1 72 ? -4.167 3.622 8.645 1.00 85.75 72 GLU A N 1
ATOM 578 C CA . GLU A 1 72 ? -4.958 2.679 7.858 1.00 85.75 72 GLU A CA 1
ATOM 579 C C . GLU A 1 72 ? -4.549 1.235 8.149 1.00 85.75 72 GLU A C 1
ATOM 581 O O . GLU A 1 72 ? -5.418 0.370 8.252 1.00 85.75 72 GLU A O 1
ATOM 586 N N . HIS A 1 73 ? -3.254 0.987 8.360 1.00 87.12 73 HIS A N 1
ATOM 587 C CA . HIS A 1 73 ? -2.757 -0.320 8.789 1.00 87.12 73 HIS A CA 1
ATOM 588 C C . HIS A 1 73 ? -3.162 -0.656 10.232 1.00 87.12 73 HIS A C 1
ATOM 590 O O . HIS A 1 73 ? -3.484 -1.795 10.563 1.00 87.12 73 HIS A O 1
ATOM 596 N N . HIS A 1 74 ? -3.232 0.340 11.116 1.00 85.50 74 HIS A N 1
ATOM 597 C CA . HIS A 1 74 ? -3.750 0.132 12.467 1.00 85.50 74 HIS A CA 1
ATOM 598 C C . HIS A 1 74 ? -5.241 -0.249 12.468 1.00 85.50 74 HIS A C 1
ATOM 600 O O . HIS A 1 74 ? -5.647 -1.110 13.250 1.00 85.50 74 HIS A O 1
ATOM 606 N N . VAL A 1 75 ? -6.048 0.318 11.558 1.00 86.50 75 VAL A N 1
ATOM 607 C CA . VAL A 1 75 ? -7.449 -0.104 11.350 1.00 86.50 75 VAL A CA 1
ATOM 608 C C . VAL A 1 75 ? -7.519 -1.600 11.060 1.00 86.50 75 VAL A C 1
ATOM 610 O O . VAL A 1 75 ? -8.366 -2.269 11.641 1.00 86.50 75 VAL A O 1
ATOM 613 N N . HIS A 1 76 ? -6.629 -2.136 10.219 1.00 87.25 76 HIS A N 1
ATOM 614 C CA . HIS A 1 76 ? -6.579 -3.570 9.921 1.00 87.25 76 HIS A CA 1
ATOM 615 C C . HIS A 1 76 ? -6.336 -4.413 11.183 1.00 87.25 76 HIS A C 1
ATOM 617 O O . HIS A 1 76 ? -6.999 -5.423 11.405 1.00 87.25 76 HIS A O 1
ATOM 623 N N . HIS A 1 77 ? -5.446 -3.972 12.076 1.00 85.44 77 HIS A N 1
ATOM 624 C CA . HIS A 1 77 ? -5.225 -4.666 13.348 1.00 85.44 77 HIS A CA 1
ATOM 625 C C . HIS A 1 77 ? -6.449 -4.646 14.281 1.00 85.44 77 HIS A C 1
ATOM 627 O O . HIS A 1 77 ? -6.637 -5.592 15.047 1.00 85.44 77 HIS A O 1
ATOM 633 N N . ILE A 1 78 ? -7.282 -3.601 14.222 1.00 85.31 78 ILE A N 1
ATOM 634 C CA . ILE A 1 78 ? -8.536 -3.506 14.991 1.00 85.31 78 ILE A CA 1
ATOM 635 C C . ILE A 1 78 ? -9.659 -4.313 14.317 1.00 85.31 78 ILE A C 1
ATOM 637 O O . ILE A 1 78 ? -10.427 -5.004 14.988 1.00 85.31 78 ILE A O 1
ATOM 641 N N . HIS A 1 79 ? -9.741 -4.243 12.991 1.00 84.19 79 HIS A N 1
ATOM 642 C CA . HIS A 1 79 ? -10.738 -4.886 12.144 1.00 84.19 79 HIS A CA 1
ATOM 643 C C . HIS A 1 79 ? -10.040 -5.767 11.099 1.00 84.19 79 HIS A C 1
ATOM 645 O O . HIS A 1 79 ? -9.884 -5.343 9.953 1.00 84.19 79 HIS A O 1
ATOM 651 N N . PRO A 1 80 ? -9.668 -7.017 11.448 1.00 84.19 80 PRO A N 1
ATOM 652 C CA . PRO A 1 80 ? -8.904 -7.903 10.562 1.00 84.19 80 PRO A CA 1
ATOM 653 C C . PRO A 1 80 ? -9.588 -8.241 9.233 1.00 84.19 80 PRO A C 1
ATOM 655 O O . PRO A 1 80 ? -8.966 -8.828 8.358 1.00 84.19 80 PRO A O 1
ATOM 658 N N . ASN A 1 81 ? -10.874 -7.909 9.083 1.00 85.25 81 ASN A N 1
ATOM 659 C CA . ASN A 1 81 ? -11.661 -8.076 7.864 1.00 85.25 81 ASN A CA 1
ATOM 660 C C . ASN A 1 81 ? -11.728 -6.808 6.983 1.00 85.25 81 ASN A C 1
ATOM 662 O O . ASN A 1 81 ? -12.572 -6.738 6.085 1.00 85.25 81 ASN A O 1
ATOM 666 N N . LYS A 1 82 ? -10.905 -5.794 7.265 1.00 87.75 82 LYS A N 1
ATOM 667 C CA . LYS A 1 82 ? -10.814 -4.519 6.539 1.00 87.75 82 LYS A CA 1
ATOM 668 C C . LYS A 1 82 ? -9.349 -4.157 6.282 1.00 87.75 82 LYS A C 1
ATOM 670 O O . LYS A 1 82 ? -8.473 -4.629 7.002 1.00 87.75 82 LYS A O 1
ATOM 675 N N . ASN A 1 83 ? -9.110 -3.307 5.279 1.00 89.12 83 ASN A N 1
ATOM 676 C CA . ASN A 1 83 ? -7.788 -2.780 4.901 1.00 89.12 83 ASN A CA 1
ATOM 677 C C . ASN A 1 83 ? -6.717 -3.879 4.756 1.00 89.12 83 ASN A C 1
ATOM 679 O O . ASN A 1 83 ? -5.728 -3.887 5.479 1.00 89.12 83 ASN A O 1
ATOM 683 N N . PHE A 1 84 ? -6.938 -4.842 3.863 1.00 86.31 84 PHE A N 1
ATOM 684 C CA . PHE A 1 84 ? -6.054 -5.999 3.695 1.00 86.31 84 PHE A CA 1
ATOM 685 C C . PHE A 1 84 ? -4.745 -5.674 2.973 1.00 86.31 84 PHE A C 1
ATOM 687 O O . PHE A 1 84 ? -3.800 -6.457 3.032 1.00 86.31 84 PHE A O 1
ATOM 694 N N . SER A 1 85 ? -4.700 -4.580 2.215 1.00 84.81 85 SER A N 1
ATOM 695 C CA . SER A 1 85 ? -3.522 -4.227 1.438 1.00 84.81 85 SER A CA 1
ATOM 696 C C . SER A 1 85 ? -2.403 -3.725 2.340 1.00 84.81 85 SER A C 1
ATOM 698 O O . SER A 1 85 ? -2.596 -2.831 3.157 1.00 84.81 85 SER A O 1
ATOM 700 N N . ASP A 1 86 ? -1.194 -4.229 2.107 1.00 80.44 86 ASP A N 1
ATOM 701 C CA . ASP A 1 86 ? -0.005 -3.800 2.846 1.00 80.44 86 ASP A CA 1
ATOM 702 C C . ASP A 1 86 ? 0.693 -2.567 2.244 1.00 80.44 86 ASP A C 1
ATOM 704 O O . ASP A 1 86 ? 1.656 -2.061 2.821 1.00 80.44 86 ASP A O 1
ATOM 708 N N . LEU A 1 87 ? 0.329 -2.156 1.022 1.00 85.69 87 LEU A N 1
ATOM 709 C CA . LEU A 1 87 ? 1.075 -1.123 0.288 1.00 85.69 87 LEU A CA 1
ATOM 710 C C . LEU A 1 87 ? 0.179 -0.106 -0.405 1.00 85.69 87 LEU A C 1
ATOM 712 O O . LEU A 1 87 ? 0.407 1.088 -0.254 1.00 85.69 87 LEU A O 1
ATOM 716 N N . PHE A 1 88 ? -0.832 -0.557 -1.148 1.00 88.50 88 PHE A N 1
ATOM 717 C CA . PHE A 1 88 ? -1.708 0.324 -1.920 1.00 88.50 88 PHE A CA 1
ATOM 718 C C . PHE A 1 88 ? -3.157 0.178 -1.462 1.00 88.50 88 PHE A C 1
ATOM 720 O O . PHE A 1 88 ? -3.805 -0.824 -1.767 1.00 88.50 88 PHE A O 1
ATOM 727 N N . ILE A 1 89 ? -3.688 1.209 -0.806 1.00 88.44 89 ILE A N 1
ATOM 728 C CA . ILE A 1 89 ? -5.094 1.332 -0.384 1.00 88.44 89 ILE A CA 1
ATOM 729 C C . ILE A 1 89 ? -6.046 1.190 -1.579 1.00 88.44 89 ILE A C 1
ATOM 731 O O . ILE A 1 89 ? -7.190 0.768 -1.426 1.00 88.44 89 ILE A O 1
ATOM 735 N N . PHE A 1 90 ? -5.570 1.524 -2.781 1.00 87.62 90 PHE A N 1
ATOM 736 C CA . PHE A 1 90 ? -6.318 1.377 -4.027 1.00 87.62 90 PHE A CA 1
ATOM 737 C C . PHE A 1 90 ? -7.017 0.013 -4.150 1.00 87.62 90 PHE A C 1
ATOM 739 O O . PHE A 1 90 ? -8.182 -0.035 -4.538 1.00 87.62 90 PHE A O 1
ATOM 746 N N . TRP A 1 91 ? -6.346 -1.081 -3.777 1.00 86.31 91 TRP A N 1
ATOM 747 C CA . TRP A 1 91 ? -6.933 -2.418 -3.861 1.00 86.31 91 TRP A CA 1
ATOM 748 C C . TRP A 1 91 ? -8.116 -2.591 -2.911 1.00 86.31 91 TRP A C 1
ATOM 750 O O . TRP A 1 91 ? -9.161 -3.089 -3.319 1.00 86.31 91 TRP A O 1
ATOM 760 N N . ASP A 1 92 ? -8.003 -2.100 -1.679 1.00 87.69 92 ASP A N 1
ATOM 761 C CA . ASP A 1 92 ? -9.106 -2.163 -0.724 1.00 87.69 92 ASP A CA 1
ATOM 762 C C . ASP A 1 92 ? -10.301 -1.303 -1.144 1.00 87.69 92 ASP A C 1
ATOM 764 O O . ASP A 1 92 ? -11.453 -1.650 -0.886 1.00 87.69 92 ASP A O 1
ATOM 768 N N . GLN A 1 93 ? -10.046 -0.182 -1.820 1.00 88.81 93 GLN A N 1
ATOM 769 C CA . GLN A 1 93 ? -11.104 0.653 -2.388 1.00 88.81 93 GLN A CA 1
ATOM 770 C C . GLN A 1 93 ? -11.798 -0.049 -3.554 1.00 88.81 93 GLN A C 1
ATOM 772 O O . GLN A 1 93 ? -13.025 -0.036 -3.628 1.00 88.81 93 GLN A O 1
ATOM 777 N N . LEU A 1 94 ? -11.025 -0.690 -4.433 1.00 89.25 94 LEU A N 1
ATOM 778 C CA . LEU A 1 94 ? -11.549 -1.425 -5.580 1.00 89.25 94 LEU A CA 1
ATOM 779 C C . LEU A 1 94 ? -12.438 -2.600 -5.149 1.00 89.25 94 LEU A C 1
ATOM 781 O O . LEU A 1 94 ? -13.480 -2.830 -5.757 1.00 89.25 94 LEU A O 1
ATOM 785 N N . PHE A 1 95 ? -12.049 -3.319 -4.094 1.00 90.69 95 PHE A N 1
ATOM 786 C CA . PHE A 1 95 ? -12.772 -4.496 -3.602 1.00 90.69 95 PHE A CA 1
ATOM 787 C C . PHE A 1 95 ? -13.756 -4.204 -2.455 1.00 90.69 95 PHE A C 1
ATOM 789 O O . PHE A 1 95 ? -14.388 -5.124 -1.940 1.00 90.69 95 PHE A O 1
ATOM 796 N N . GLY A 1 96 ? -13.929 -2.937 -2.057 1.00 89.50 96 GLY A N 1
ATOM 797 C CA . GLY A 1 96 ? -14.887 -2.539 -1.013 1.00 89.50 96 GLY A CA 1
ATOM 798 C C . GLY A 1 96 ? -14.498 -2.965 0.411 1.00 89.50 96 GLY A C 1
ATOM 799 O O . GLY A 1 96 ? -15.340 -3.022 1.312 1.00 89.50 96 GLY A O 1
ATOM 800 N N . THR A 1 97 ? -13.224 -3.274 0.634 1.00 90.50 97 THR A N 1
ATOM 801 C CA . THR A 1 97 ? -12.661 -3.680 1.929 1.00 90.50 97 THR A CA 1
ATOM 802 C C . THR A 1 97 ? -12.028 -2.513 2.684 1.00 90.50 97 THR A C 1
ATOM 804 O O . THR A 1 97 ? -11.635 -2.679 3.838 1.00 90.50 97 THR A O 1
ATOM 807 N N . PHE A 1 98 ? -11.991 -1.325 2.073 1.00 92.00 98 PHE A N 1
ATOM 808 C CA . PHE A 1 98 ? -11.467 -0.111 2.688 1.00 92.00 98 PHE A CA 1
ATOM 809 C C . PHE A 1 98 ? -12.362 0.415 3.819 1.00 92.00 98 PHE A C 1
ATOM 811 O O . PHE A 1 98 ? -13.583 0.518 3.680 1.00 92.00 98 PHE A O 1
ATOM 818 N N . LEU A 1 99 ? -11.730 0.798 4.924 1.00 89.62 99 LEU A N 1
ATOM 819 C CA . LEU A 1 99 ? -12.312 1.476 6.070 1.00 89.62 99 LEU A CA 1
ATOM 820 C C . LEU A 1 99 ? -11.419 2.665 6.451 1.00 89.62 99 LEU A C 1
ATOM 822 O O . LEU A 1 99 ? -10.230 2.507 6.739 1.00 89.62 99 LEU A O 1
ATOM 826 N N . ASP A 1 100 ? -12.011 3.859 6.430 1.00 86.38 100 ASP A N 1
ATOM 827 C CA . ASP A 1 100 ? -11.327 5.118 6.734 1.00 86.38 100 ASP A CA 1
ATOM 828 C C . ASP A 1 100 ? -10.973 5.197 8.222 1.00 86.38 100 ASP A C 1
ATOM 830 O O . ASP A 1 100 ? -11.848 5.069 9.078 1.00 86.38 100 ASP A O 1
ATOM 834 N N . SER A 1 101 ? -9.702 5.463 8.525 1.00 82.50 101 SER A N 1
ATOM 835 C CA . SER A 1 101 ? -9.197 5.597 9.893 1.00 82.50 101 SER A CA 1
ATOM 836 C C . SER A 1 101 ? -9.838 6.741 10.692 1.00 82.50 101 SER A C 1
ATOM 838 O O . SER A 1 101 ? -9.818 6.717 11.919 1.00 82.50 101 SER A O 1
ATOM 840 N N . ASN A 1 102 ? -10.454 7.730 10.041 1.00 77.38 102 ASN A N 1
ATOM 841 C CA . ASN A 1 102 ? -11.186 8.791 10.741 1.00 77.38 102 ASN A CA 1
ATOM 842 C C . ASN A 1 102 ? -12.589 8.354 11.196 1.00 77.38 102 ASN A C 1
ATOM 844 O O . ASN A 1 102 ? -13.178 9.005 12.054 1.00 77.38 102 ASN A O 1
ATOM 848 N N . ASN A 1 103 ? -13.110 7.254 10.645 1.00 72.19 103 ASN A N 1
ATOM 849 C CA . ASN A 1 103 ? -14.465 6.755 10.896 1.00 72.19 103 ASN A CA 1
ATOM 850 C C . ASN A 1 103 ? -14.491 5.527 11.822 1.00 72.19 103 ASN A C 1
ATOM 852 O O . ASN A 1 103 ? -15.507 4.837 11.894 1.00 72.19 103 ASN A O 1
ATOM 856 N N . VAL A 1 104 ? -13.380 5.225 12.503 1.00 70.44 104 VAL A N 1
ATOM 857 C CA . VAL A 1 104 ? -13.269 4.068 13.401 1.00 70.44 104 VAL A CA 1
ATOM 858 C C . VAL A 1 104 ? -13.081 4.524 14.843 1.00 70.44 104 VAL A C 1
ATOM 860 O O . VAL A 1 104 ? -12.065 5.126 15.207 1.00 70.44 104 VAL A O 1
ATOM 863 N N . ASP A 1 105 ? -14.054 4.179 15.685 1.00 59.31 105 ASP A N 1
ATOM 864 C CA . ASP A 1 105 ? -13.979 4.384 17.128 1.00 59.31 105 ASP A CA 1
ATOM 865 C C . ASP A 1 105 ? -12.800 3.595 17.724 1.00 59.31 105 ASP A C 1
ATOM 867 O O . ASP A 1 105 ? -12.650 2.395 17.509 1.00 59.31 105 ASP A O 1
ATOM 871 N N . GLY A 1 106 ? -11.950 4.270 18.506 1.00 57.41 106 GLY A N 1
ATOM 872 C CA . GLY A 1 106 ? -10.808 3.650 19.195 1.00 57.41 106 GLY A CA 1
ATOM 873 C C . GLY A 1 106 ? -9.426 3.991 18.631 1.00 57.41 106 GLY A C 1
ATOM 874 O O . GLY A 1 106 ? -8.444 3.830 19.353 1.00 57.41 106 GLY A O 1
ATOM 875 N N . ILE A 1 107 ? -9.332 4.571 17.430 1.00 55.62 107 ILE A N 1
ATOM 876 C CA . ILE A 1 107 ? -8.048 5.015 16.845 1.00 55.62 107 ILE A CA 1
ATOM 877 C C . ILE A 1 107 ? -7.447 6.200 17.618 1.00 55.62 107 ILE A C 1
ATOM 879 O O . ILE A 1 107 ? -6.229 6.315 17.763 1.00 55.62 107 ILE A O 1
ATOM 883 N N . TYR A 1 108 ? -8.296 7.042 18.215 1.00 51.19 108 TYR A N 1
ATOM 884 C CA . TYR A 1 108 ? -7.867 8.190 19.020 1.00 51.19 108 TYR A CA 1
ATOM 885 C C . TYR A 1 108 ? -7.299 7.824 20.399 1.00 51.19 108 TYR A C 1
ATOM 887 O O . TYR A 1 108 ? -6.532 8.607 20.957 1.00 51.19 108 TYR A O 1
ATOM 895 N N . LYS A 1 109 ? -7.580 6.629 20.943 1.00 47.22 109 LYS A N 1
ATOM 896 C CA . LYS A 1 109 ? -7.112 6.277 22.298 1.00 47.22 109 LYS A CA 1
ATOM 897 C C . LYS A 1 109 ? -5.591 6.151 22.409 1.00 47.22 109 LYS A C 1
ATOM 899 O O . LYS A 1 109 ? -5.068 6.257 23.511 1.00 47.22 109 LYS A O 1
ATOM 904 N N . TYR A 1 110 ? -4.865 5.947 21.309 1.00 43.97 110 TYR A N 1
ATOM 905 C CA . TYR A 1 110 ? -3.413 5.758 21.375 1.00 43.97 110 TYR A CA 1
ATOM 906 C C . TYR A 1 110 ? -2.624 7.078 21.468 1.00 43.97 110 TYR A C 1
ATOM 908 O O . TYR A 1 110 ? -1.567 7.109 22.099 1.00 43.97 110 TYR A O 1
ATOM 916 N N . LYS A 1 111 ? -3.141 8.187 20.907 1.00 44.81 111 LYS A N 1
ATOM 917 C CA . LYS A 1 111 ? -2.492 9.511 21.018 1.00 44.81 111 LYS A CA 1
ATOM 918 C C . LYS A 1 111 ? -2.610 10.109 22.423 1.00 44.81 111 LYS A C 1
ATOM 920 O O . LYS A 1 111 ? -1.663 10.743 22.880 1.00 44.81 111 LYS A O 1
ATOM 925 N N . ASP A 1 112 ? -3.700 9.832 23.134 1.00 44.00 112 ASP A N 1
ATOM 926 C CA . ASP A 1 112 ? -3.940 10.397 24.470 1.00 44.00 112 ASP A CA 1
ATOM 927 C C . ASP A 1 112 ? -3.177 9.687 25.601 1.00 44.00 112 ASP A C 1
ATOM 929 O O . ASP A 1 112 ? -3.020 10.244 26.686 1.00 44.00 112 ASP A O 1
ATOM 933 N N . ILE A 1 113 ? -2.660 8.474 25.371 1.00 46.53 113 ILE A N 1
ATOM 934 C CA . ILE A 1 113 ? -1.948 7.698 26.405 1.00 46.53 113 ILE A CA 1
ATOM 935 C C . ILE A 1 113 ? -0.451 8.051 26.473 1.00 46.53 113 ILE A C 1
ATOM 937 O O . ILE A 1 113 ? 0.169 7.857 27.515 1.00 46.53 113 ILE A O 1
ATOM 941 N N . LYS A 1 114 ? 0.145 8.600 25.404 1.00 37.81 114 LYS A N 1
ATOM 942 C CA . LYS A 1 114 ? 1.586 8.930 25.350 1.00 37.81 114 LYS A CA 1
ATOM 943 C C . LYS A 1 114 ? 1.925 10.417 25.530 1.00 37.81 114 LYS A C 1
ATOM 945 O O . LYS A 1 114 ? 3.092 10.774 25.418 1.00 37.81 114 LYS A O 1
ATOM 950 N N . MET A 1 115 ? 0.940 11.271 25.818 1.00 39.66 115 MET A N 1
ATOM 951 C CA . MET A 1 115 ? 1.152 12.694 26.146 1.00 39.66 115 MET A CA 1
ATOM 952 C C . MET A 1 115 ? 0.876 13.019 27.627 1.00 39.66 115 MET A C 1
ATOM 954 O O . MET A 1 115 ? 0.420 14.116 27.946 1.00 39.66 115 MET A O 1
ATOM 958 N N . ARG A 1 116 ? 1.143 12.073 28.535 1.00 37.88 116 ARG A N 1
ATOM 959 C CA . ARG A 1 116 ? 1.241 12.326 29.980 1.00 37.88 116 ARG A CA 1
ATOM 960 C C . ARG A 1 116 ? 2.598 11.898 30.504 1.00 37.88 116 ARG A C 1
ATOM 962 O O . ARG A 1 116 ? 3.071 10.832 30.055 1.00 37.88 116 ARG A O 1
#

Secondary structure (DSSP, 8-state):
---HHHHHHHHHHHHHHHHHHHHHTTS-S-HHHHHHHHHHHHHHHHHHTTT---GGGGSHHHHHTTB--HHHHHHHHH-TTS---SSBHHHHHHTT----GGGSTTTTHHHHHS--

InterPro domains:
  IPR006694 Fatty acid hydroxylase [PF04116] (4-97)

Organism: NCBI:txid433720

Sequence (116 aa):
KLTSSAYSSMGELLLSSHLGWILMGFIPGSFWDHCLFLVISSLIKRLCHSNYDHSWENTKLYRLLRLVGSREHHVHHIHPNKNFSDLFIFWDQLFGTFLDSNNVDGIYKYKDIKMR

pLDDT: mean 74.8, std 15.35, range [36.78, 92.0]

Radius of gyration: 15.87 Å; chains: 1; bounding box: 32×35×48 Å

=== Feature glossary ===
The record interleaves many kinds of information about one protein. Here is each kind framed as the question it answers.

Q: What are the backbone torsion angles?
A: φ (phi) and ψ (psi) are the two rotatable backbone dihedrals per residue: φ is the C(i-1)–N–Cα–C torsion, ψ is the N–Cα–C–N(i+1) torsion, both in degrees on (−180°, 180°]. α-helical residues cluster near (−60°, −45°); β-strand residues near (−120°, +130°). A Ramachandran plot is simply a scatter of (φ, ψ) for every residue.

Q: What is the amino-acid chain?
A: This is the polypeptide sequence — one letter per residue, N-terminus first. Length ranges from a few dozen residues for small domains to over a thousand for large multi-domain proteins.

Q: How mobile is each atom in the crystal?
A: For experimental (PDB) structures, the B-factor (temperature factor) quantifies the positional spread of each atom in the crystal — a combination of thermal vibration and static disorder — in units of Å². High B-factors mark flexible loops or poorly resolved regions; low B-factors mark the rigid, well-ordered core.

Q: Are the domains correctly placed relative to each other?
A: Predicted Aligned Error (PAE) is an AlphaFold confidence matrix: entry (i, j) is the expected error in the position of residue j, in ångströms, when the prediction is superimposed on the true structure at residue i. Low PAE within a block of residues means that block is internally rigid and well-predicted; high PAE between two blocks means their relative placement is uncertain even if each block individually is confident.

Q: How confident is the AlphaFold model at each residue?
A: pLDDT is the predicted lDDT-Cα score: AlphaFold's confidence that the local environment of each residue (all inter-atomic distances within 15 Å) is correctly placed. It is a per-residue number between 0 and 100, with higher meaning more reliable.

Q: What family and function is it annotated with?
A: Functional annotations link the protein to curated databases. InterPro entries identify conserved domains and families by matching the sequence against member-database signatures (Pfam, PROSITE, CDD, …). Gene Ontology (GO) terms describe molecular function, biological process, and cellular component in a controlled vocabulary. CATH places the structure in a hierarchical fold classification (Class/Architecture/Topology/Homologous-superfamily). The organism is the source species.

Q: How big and how compact is the whole molecule?
A: Three whole-structure scalars: the radius of gyration (RMS distance of Cα from centroid, in Å), the count of Cα–Cα contacts (pairs closer than 8 Å and separated by more than four residues in sequence — i.e. tertiary, not local, contacts), and the bounding-box dimensions. Together they distinguish compact globular folds from extended fibres or disordered chains.

Q: What known structures does this most resemble?
A: The Foldseek neighbor list gives the closest experimentally determined structures in the PDB, ranked by structural alignment. TM-score near 1 means near-identical fold; near 0.3 means only rough topology match. This is how one finds what a novel AlphaFold prediction most resembles in the solved-structure universe.

Q: Which residues are buried vs exposed?
A: SASA measures how much of the protein is reachable by solvent. It is computed by rolling a water-sized probe over the atomic surface and summing the exposed area (Å²). Per-residue SASA distinguishes core (buried, low SASA) from surface (exposed, high SASA) residues; total SASA is a whole-molecule size measure.

Q: Which residues are in helices, strands, or loops?
A: Eight-state secondary structure (DSSP): H is the canonical α-helix, G the tighter 3₁₀-helix, I the wider π-helix; E/B are β-structure, T and S are turns and bends, and '-' is everything else. DSSP derives these from the pattern of main-chain N–H···O=C hydrogen bonds, not from the sequence.

Q: Where is each backbone atom in 3D?
A: Structure coordinates are given as an mmCIF _atom_site loop: one row per atom with element, residue name, chain id, sequence number, and x/y/z position in Å. Only the four main-chain atoms per residue are included here; side chains are omitted to keep the record compact.

Q: What if only a Cα trace is available?
A: Three-state secondary structure (P-SEA) collapses the eight DSSP classes into helix (a), strand (b), and coil (c). P-SEA assigns these from Cα geometry alone — distances and angles — without requiring backbone oxygens, so it works on any Cα trace.

Q: What do the rendered images show?
A: The six renders are orthographic views along the three Cartesian axes in both directions. Representation (cartoon, sticks, or surface) and color scheme (sequence-rainbow or by-chain) vary across proteins so the training set covers all the common visualization conventions.

Q: What does the local fold look like, residue by residue?
A: Foldseek's 3Di representation compresses backbone geometry into a per-residue letter drawn from a learned twenty-state alphabet. It captures the tertiary interaction pattern around each residue — which residues are packed against it in space, regardless of where they are in sequence.

Q: What do the diagnostic plots show?
A: The contact map is a binary N×N matrix image: pixel (i, j) is dark where Cα_i and Cα_j are within 8 Å and |i−j|>4. Because the |i−j|>4 filter removes local helical contacts, off-diagonal stripes parallel to the main diagonal indicate parallel β-sheets; stripes perpendicular to it indicate antiparallel β-sheets. The Ramachandran plot scatters every residue's (φ, ψ) pair against the sterically allowed regions. The PAE heatmap renders the predicted-aligned-error matrix.